Protein AF-A0A7J3MUR8-F1 (afdb_monomer)

Foldseek 3Di:
DPPVVLLVVLLVLLVVLLVLLLQLQQPPDPNRDDAVLLVCLVPPVCLLVLHQEPPRDDDPDDNVVSVLSSCLCVQQDNDSRSSSVSSSVVLSVVSNVVSVVQSVCCVPVVVPPPSSCVSNDVCSNNPVNHD

Sequence (131 aa):
MKRVHLHAFVYSVAVISWLLSAALHNPRMSGNIYSDIVYFWWRDVEIRLGLAPCFQFFFEYPPLSCGVTYLSRILGGPLLESYYSVFVYLSLPAYILLAWSMITIVEKSGAGRIGLLAIASPSLVVYGIYN

Radius of gyration: 16.63 Å; Cα contacts (8 Å, |Δi|>4): 152; chains: 1; bounding box: 36×33×49 Å

Structure (mmCIF, N/CA/C/O backbone):
data_AF-A0A7J3MUR8-F1
#
_entry.id   AF-A0A7J3MUR8-F1
#
loop_
_atom_site.group_PDB
_atom_site.id
_atom_site.type_symbol
_atom_site.label_atom_id
_atom_site.label_alt_id
_atom_site.label_comp_id
_atom_site.label_asym_id
_atom_site.label_entity_id
_atom_site.label_seq_id
_atom_site.pdbx_PDB_ins_code
_atom_site.Cartn_x
_atom_site.Cartn_y
_atom_site.Cartn_z
_atom_site.occupancy
_atom_site.B_iso_or_equiv
_atom_site.auth_seq_id
_atom_site.auth_comp_id
_atom_site.auth_asym_id
_atom_site.auth_atom_id
_atom_site.pdbx_PDB_model_num
ATOM 1 N N . MET A 1 1 ? -10.076 -5.059 28.620 1.00 61.72 1 MET A N 1
ATOM 2 C CA . MET A 1 1 ? -8.853 -4.481 28.016 1.00 61.72 1 MET A CA 1
ATOM 3 C C . MET A 1 1 ? -8.846 -2.969 28.230 1.00 61.72 1 MET A C 1
ATOM 5 O O . MET A 1 1 ? -9.874 -2.349 27.972 1.00 61.72 1 MET A O 1
ATOM 9 N N . LYS A 1 2 ? -7.752 -2.376 28.738 1.00 79.00 2 LYS A N 1
ATOM 10 C CA . LYS A 1 2 ? -7.624 -0.904 28.849 1.00 79.00 2 LYS A CA 1
ATOM 11 C C . LYS A 1 2 ? -7.606 -0.275 27.443 1.00 79.00 2 LYS A C 1
ATOM 13 O O . LYS A 1 2 ? -7.162 -0.933 26.505 1.00 79.00 2 LYS A O 1
ATOM 18 N N . ARG A 1 3 ? -8.054 0.981 27.297 1.00 81.31 3 ARG A N 1
ATOM 19 C CA . ARG A 1 3 ? -8.167 1.696 26.000 1.00 81.31 3 ARG A CA 1
ATOM 20 C C . ARG A 1 3 ? -6.877 1.645 25.170 1.00 81.31 3 ARG A C 1
ATOM 22 O O . ARG A 1 3 ? -6.930 1.321 23.992 1.00 81.31 3 ARG A O 1
ATOM 29 N N . VAL A 1 4 ? -5.727 1.837 25.817 1.00 84.19 4 VAL A N 1
ATOM 30 C CA . VAL A 1 4 ? -4.396 1.766 25.183 1.00 84.19 4 VAL A CA 1
ATOM 31 C C . VAL A 1 4 ? -4.127 0.400 24.543 1.00 84.19 4 VAL A C 1
ATOM 33 O O . VAL A 1 4 ? -3.692 0.328 23.400 1.00 84.19 4 VAL A O 1
ATOM 36 N N . HIS A 1 5 ? -4.445 -0.694 25.239 1.00 87.38 5 HIS A N 1
ATOM 37 C CA . HIS A 1 5 ? -4.259 -2.043 24.698 1.00 87.38 5 HIS A CA 1
ATOM 38 C C . HIS A 1 5 ? -5.193 -2.328 23.517 1.00 87.38 5 HIS A C 1
ATOM 40 O O . HIS A 1 5 ? -4.834 -3.090 22.628 1.00 87.38 5 HIS A O 1
ATOM 46 N N . LEU A 1 6 ? -6.380 -1.712 23.487 1.00 87.75 6 LEU A N 1
ATOM 47 C CA . LEU A 1 6 ? -7.311 -1.853 22.366 1.00 87.75 6 LEU A CA 1
ATOM 48 C C . LEU A 1 6 ? -6.807 -1.138 21.122 1.00 87.75 6 LEU A C 1
ATOM 50 O O . LEU A 1 6 ? -6.840 -1.718 20.044 1.00 87.75 6 LEU A O 1
ATOM 54 N N . HIS A 1 7 ? -6.305 0.086 21.272 1.00 91.06 7 HIS A N 1
ATOM 55 C CA . HIS A 1 7 ? -5.703 0.814 20.157 1.00 91.06 7 HIS A CA 1
ATOM 56 C C . HIS A 1 7 ? -4.493 0.056 19.615 1.00 91.06 7 HIS A C 1
ATOM 58 O O . HIS A 1 7 ? -4.432 -0.208 18.419 1.00 91.06 7 HIS A O 1
ATOM 64 N N . ALA A 1 8 ? -3.587 -0.381 20.496 1.00 92.56 8 ALA A N 1
ATOM 65 C CA . ALA A 1 8 ? -2.428 -1.183 20.108 1.00 92.56 8 ALA A CA 1
ATOM 66 C C . ALA A 1 8 ? -2.831 -2.466 19.363 1.00 92.56 8 ALA A C 1
ATOM 68 O O . ALA A 1 8 ? -2.230 -2.796 18.343 1.00 92.56 8 ALA A O 1
ATOM 69 N N . PHE A 1 9 ? -3.877 -3.157 19.827 1.00 91.44 9 PHE A N 1
ATOM 70 C CA . PHE A 1 9 ? -4.416 -4.333 19.149 1.00 91.44 9 PHE A CA 1
ATOM 71 C C . PHE A 1 9 ? -4.922 -4.003 17.738 1.00 91.44 9 PHE A C 1
ATOM 73 O O . PHE A 1 9 ? -4.538 -4.672 16.786 1.00 91.44 9 PHE A O 1
ATOM 80 N N . VAL A 1 10 ? -5.720 -2.944 17.580 1.00 93.25 10 VAL A N 1
ATOM 81 C CA . VAL A 1 10 ? -6.263 -2.525 16.275 1.00 93.25 10 VAL A CA 1
ATOM 82 C C . VAL A 1 10 ? -5.151 -2.150 15.293 1.00 93.25 10 VAL A C 1
ATOM 84 O O . VAL A 1 10 ? -5.168 -2.615 14.155 1.00 93.25 10 VAL A O 1
ATOM 87 N N . TYR A 1 11 ? -4.148 -1.383 15.732 1.00 95.44 11 TYR A N 1
ATOM 88 C CA . TYR A 1 11 ? -2.980 -1.085 14.898 1.00 95.44 11 TYR A CA 1
ATOM 89 C C . TYR A 1 11 ? -2.200 -2.348 14.531 1.00 95.44 11 TYR A C 1
ATOM 91 O O . TYR A 1 11 ? -1.788 -2.496 13.385 1.00 95.44 11 TYR A O 1
ATOM 99 N N . SER A 1 12 ? -2.038 -3.283 15.471 1.00 94.69 12 SER A N 1
ATOM 100 C CA . SER A 1 12 ? -1.353 -4.552 15.203 1.00 94.69 12 SER A CA 1
ATOM 101 C C . SER A 1 12 ? -2.089 -5.365 14.140 1.00 94.69 12 SER A C 1
ATOM 103 O O . SER A 1 12 ? -1.459 -5.868 13.217 1.00 94.69 12 SER A O 1
ATOM 105 N N . VAL A 1 13 ? -3.421 -5.448 14.216 1.00 94.31 13 VAL A N 1
ATOM 106 C CA . VAL A 1 13 ? -4.238 -6.139 13.206 1.00 94.31 13 VAL A CA 1
ATOM 107 C C . VAL A 1 13 ? -4.126 -5.461 11.840 1.00 94.31 13 VAL A C 1
ATOM 109 O O . VAL A 1 13 ? -3.993 -6.159 10.837 1.00 94.31 13 VAL A O 1
ATOM 112 N N . ALA A 1 14 ? -4.123 -4.127 11.782 1.00 94.81 14 ALA A N 1
ATOM 113 C CA . ALA A 1 14 ? -3.941 -3.396 10.528 1.00 94.81 14 ALA A CA 1
ATOM 114 C C . ALA A 1 14 ? -2.577 -3.693 9.884 1.00 94.81 14 ALA A C 1
ATOM 116 O O . ALA A 1 14 ? -2.514 -4.006 8.698 1.00 94.81 14 ALA A O 1
ATOM 117 N N . VAL A 1 15 ? -1.499 -3.662 10.676 1.00 96.12 15 VAL A N 1
ATOM 118 C CA . VAL A 1 15 ? -0.138 -3.972 10.207 1.00 96.12 15 VAL A CA 1
ATOM 119 C C . VAL A 1 15 ? -0.016 -5.433 9.779 1.00 96.12 15 VAL A C 1
ATOM 121 O O . VAL A 1 15 ? 0.570 -5.710 8.740 1.00 96.12 15 VAL A O 1
ATOM 124 N N . ILE A 1 16 ? -0.589 -6.374 10.533 1.00 96.00 16 ILE A N 1
ATOM 125 C CA . ILE A 1 16 ? -0.595 -7.793 10.152 1.00 96.00 16 ILE A CA 1
ATOM 126 C C . ILE A 1 16 ? -1.373 -7.991 8.848 1.00 96.00 16 ILE A C 1
ATOM 128 O O . ILE A 1 16 ? -0.903 -8.707 7.971 1.00 96.00 16 ILE A O 1
ATOM 132 N N . SER A 1 17 ? -2.522 -7.333 8.684 1.00 95.00 17 SER A N 1
ATOM 133 C CA . SER A 1 17 ? -3.315 -7.426 7.452 1.00 95.00 17 SER A CA 1
ATOM 134 C C . SER A 1 17 ? -2.557 -6.862 6.250 1.00 95.00 17 SER A C 1
ATOM 136 O O . SER A 1 17 ? -2.533 -7.491 5.196 1.00 95.00 17 SER A O 1
ATOM 138 N N . TRP A 1 18 ? -1.870 -5.731 6.431 1.00 95.94 18 TRP A N 1
ATOM 139 C CA . TRP A 1 18 ? -0.959 -5.153 5.441 1.00 95.94 18 TRP A CA 1
ATOM 140 C C . TRP A 1 18 ? 0.194 -6.105 5.086 1.00 95.94 18 TRP A C 1
ATOM 142 O O . TRP A 1 18 ? 0.429 -6.348 3.907 1.00 95.94 18 TRP A O 1
ATOM 152 N N . LEU A 1 19 ? 0.867 -6.705 6.078 1.00 96.44 19 LEU A N 1
ATOM 153 C CA . LEU A 1 19 ? 1.951 -7.674 5.858 1.00 96.44 19 LEU A CA 1
ATOM 154 C C . LEU A 1 19 ? 1.470 -8.914 5.101 1.00 96.44 19 LEU A C 1
ATOM 156 O O . LEU A 1 19 ? 2.139 -9.368 4.175 1.00 96.44 19 LEU A O 1
ATOM 160 N N . LEU A 1 20 ? 0.321 -9.467 5.494 1.00 95.50 20 LEU A N 1
ATOM 161 C CA . LEU A 1 20 ? -0.261 -10.632 4.834 1.00 95.50 20 LEU A CA 1
ATOM 162 C C . LEU A 1 20 ? -0.649 -10.302 3.394 1.00 95.50 20 LEU A C 1
ATOM 164 O O . LEU A 1 20 ? -0.317 -11.068 2.496 1.00 95.50 20 LEU A O 1
ATOM 168 N N . SER A 1 21 ? -1.274 -9.148 3.160 1.00 95.19 21 SER A N 1
ATOM 169 C CA . SER A 1 21 ? -1.608 -8.700 1.808 1.00 95.19 21 SER A CA 1
ATOM 170 C C . SER A 1 21 ? -0.352 -8.497 0.956 1.00 95.19 21 SER A C 1
ATOM 172 O O . SER A 1 21 ? -0.247 -9.034 -0.145 1.00 95.19 21 SER A O 1
ATOM 174 N N . ALA A 1 22 ? 0.673 -7.840 1.504 1.00 95.75 22 ALA A N 1
ATOM 175 C CA . ALA A 1 22 ? 1.960 -7.668 0.839 1.00 95.75 22 ALA A CA 1
ATOM 176 C C . ALA A 1 22 ? 2.651 -9.002 0.507 1.00 95.75 22 ALA A C 1
ATOM 178 O O . ALA A 1 22 ? 3.324 -9.106 -0.520 1.00 95.75 22 ALA A O 1
ATOM 179 N N . ALA A 1 23 ? 2.510 -10.018 1.359 1.00 95.12 23 ALA A N 1
ATOM 180 C CA . ALA A 1 23 ? 3.046 -11.351 1.107 1.00 95.12 23 ALA A CA 1
ATOM 181 C C . ALA A 1 23 ? 2.264 -12.074 0.000 1.00 95.12 23 ALA A C 1
ATOM 183 O O . ALA A 1 23 ? 2.878 -12.588 -0.934 1.00 95.12 23 ALA A O 1
ATOM 184 N N . LEU A 1 24 ? 0.929 -12.054 0.072 1.00 95.31 24 LEU A N 1
ATOM 185 C CA . LEU A 1 24 ? 0.031 -12.705 -0.888 1.00 95.31 24 LEU A CA 1
ATOM 186 C C . LEU A 1 24 ? 0.226 -12.208 -2.326 1.00 95.31 24 LEU A C 1
ATOM 188 O O . LEU A 1 24 ? 0.117 -12.994 -3.265 1.00 95.31 24 LEU A O 1
ATOM 192 N N . HIS A 1 25 ? 0.545 -10.926 -2.493 1.00 95.56 25 HIS A N 1
ATOM 193 C CA . HIS A 1 25 ? 0.755 -10.291 -3.796 1.00 95.56 25 HIS A CA 1
ATOM 194 C C . HIS A 1 25 ? 2.229 -10.207 -4.222 1.00 95.56 25 HIS A C 1
ATOM 196 O O . HIS A 1 25 ? 2.541 -9.653 -5.278 1.00 95.56 25 HIS A O 1
ATOM 202 N N . ASN A 1 26 ? 3.161 -10.742 -3.427 1.00 95.12 26 ASN A N 1
ATOM 203 C CA . ASN A 1 26 ? 4.584 -10.610 -3.715 1.00 95.12 26 ASN A CA 1
ATOM 204 C C . ASN A 1 26 ? 4.953 -11.344 -5.023 1.00 95.12 26 ASN A C 1
ATOM 206 O O . ASN A 1 26 ? 4.680 -12.541 -5.145 1.00 95.12 26 ASN A O 1
ATOM 210 N N . PRO A 1 27 ? 5.630 -10.691 -5.989 1.00 93.94 27 PRO A N 1
ATOM 211 C CA . PRO A 1 27 ? 5.959 -11.298 -7.281 1.00 93.94 27 PRO A CA 1
ATOM 212 C C . PRO A 1 27 ? 6.936 -12.484 -7.197 1.00 93.94 27 PRO A C 1
ATOM 214 O O . PRO A 1 27 ? 7.040 -13.245 -8.154 1.00 93.94 27 PRO A O 1
ATOM 217 N N . ARG A 1 28 ? 7.652 -12.664 -6.077 1.00 93.31 28 ARG A N 1
ATOM 218 C CA . ARG A 1 28 ? 8.570 -13.799 -5.861 1.00 93.31 28 ARG A CA 1
ATOM 219 C C . ARG A 1 28 ? 7.936 -14.987 -5.149 1.00 93.31 28 ARG A C 1
ATOM 221 O O . ARG A 1 28 ? 8.576 -16.030 -5.041 1.00 93.31 28 ARG A O 1
ATOM 228 N N . MET A 1 29 ? 6.730 -14.837 -4.608 1.00 92.44 29 MET A N 1
ATOM 229 C CA . MET A 1 29 ? 6.094 -15.905 -3.847 1.00 92.44 29 MET A CA 1
ATOM 230 C C . MET A 1 29 ? 5.374 -16.871 -4.793 1.00 92.44 29 MET A C 1
ATOM 232 O O . MET A 1 29 ? 4.577 -16.458 -5.632 1.00 92.44 29 MET A O 1
ATOM 236 N N . SER A 1 30 ? 5.651 -18.171 -4.668 1.00 89.44 30 SER A N 1
ATOM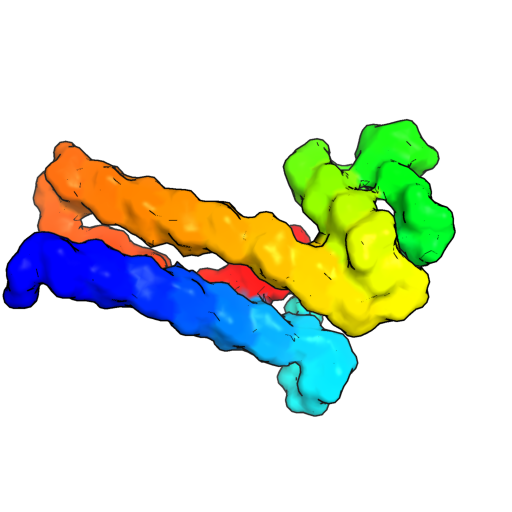 237 C CA . SER A 1 30 ? 4.942 -19.197 -5.436 1.00 89.44 30 SER A CA 1
ATOM 238 C C . SER A 1 30 ? 3.475 -19.259 -5.013 1.00 89.44 30 SER A C 1
ATOM 240 O O . SER A 1 30 ? 3.197 -19.379 -3.820 1.00 89.44 30 SER A O 1
ATOM 242 N N . GLY A 1 31 ? 2.551 -19.225 -5.975 1.00 86.44 31 GLY A N 1
ATOM 243 C CA . GLY A 1 31 ? 1.115 -19.195 -5.681 1.00 86.44 31 GLY A CA 1
ATOM 244 C C . GLY A 1 31 ? 0.624 -17.826 -5.211 1.00 86.44 31 GLY A C 1
ATOM 245 O O . GLY A 1 31 ? -0.397 -17.754 -4.528 1.00 86.44 31 GLY A O 1
ATOM 246 N N . ASN A 1 32 ? 1.351 -16.756 -5.549 1.00 90.25 32 ASN A N 1
ATOM 247 C CA . ASN A 1 32 ? 0.857 -15.403 -5.356 1.00 90.25 32 ASN A CA 1
ATOM 248 C C . ASN A 1 32 ? -0.483 -15.195 -6.077 1.00 90.25 32 ASN A C 1
ATOM 250 O O . ASN A 1 32 ? -0.783 -15.807 -7.104 1.00 90.25 32 ASN A O 1
ATOM 254 N N . ILE A 1 33 ? -1.302 -14.320 -5.509 1.00 90.81 33 ILE A N 1
ATOM 255 C CA . ILE A 1 33 ? -2.558 -13.900 -6.124 1.00 90.81 33 ILE A CA 1
ATOM 256 C C . ILE A 1 33 ? -2.334 -12.638 -6.954 1.00 90.81 33 ILE A C 1
ATOM 258 O O . ILE A 1 33 ? -1.416 -11.853 -6.701 1.00 90.81 33 ILE A O 1
ATOM 262 N N . TYR A 1 34 ? -3.193 -12.450 -7.957 1.00 86.88 34 TYR A N 1
ATOM 263 C CA . TYR A 1 34 ? -3.143 -11.309 -8.867 1.00 86.88 34 TYR A CA 1
ATOM 264 C C . TYR A 1 34 ? -3.027 -9.975 -8.112 1.00 86.88 34 TYR A C 1
ATOM 266 O O . TYR A 1 34 ? -3.709 -9.765 -7.112 1.00 86.88 34 TYR A O 1
ATOM 274 N N . SER A 1 35 ? -2.163 -9.084 -8.601 1.00 88.50 35 SER A N 1
ATOM 275 C CA . SER A 1 35 ? -1.939 -7.748 -8.050 1.00 88.50 35 SER A CA 1
ATOM 276 C C . SER A 1 35 ? -1.876 -6.744 -9.186 1.00 88.50 35 SER A C 1
ATOM 278 O O . SER A 1 35 ? -0.992 -6.842 -10.042 1.00 88.50 35 SER A O 1
ATOM 280 N N . ASP A 1 36 ? -2.762 -5.751 -9.154 1.00 90.56 36 ASP A N 1
ATOM 281 C CA . ASP A 1 36 ? -2.758 -4.655 -10.120 1.00 90.56 36 ASP A CA 1
ATOM 282 C C . ASP A 1 36 ? -1.409 -3.916 -10.131 1.00 90.56 36 ASP A C 1
ATOM 284 O O . ASP A 1 36 ? -0.875 -3.606 -11.189 1.00 90.56 36 ASP A O 1
ATOM 288 N N . ILE A 1 37 ? -0.743 -3.792 -8.978 1.00 93.88 37 ILE A N 1
ATOM 289 C CA . ILE A 1 37 ? 0.590 -3.177 -8.857 1.00 93.88 37 ILE A CA 1
ATOM 290 C C . ILE A 1 37 ? 1.625 -3.900 -9.730 1.00 93.88 37 ILE A C 1
ATOM 292 O O . ILE A 1 37 ? 2.387 -3.256 -10.456 1.00 93.88 37 ILE A O 1
ATOM 296 N N . VAL A 1 38 ? 1.658 -5.235 -9.662 1.00 94.81 38 VAL A N 1
ATOM 297 C CA . VAL A 1 38 ? 2.555 -6.069 -10.480 1.00 94.81 38 VAL A CA 1
ATOM 298 C C . VAL A 1 38 ? 2.115 -6.041 -11.939 1.00 94.81 38 VAL A C 1
ATOM 300 O O . VAL A 1 38 ? 2.955 -5.994 -12.834 1.00 94.81 38 VAL A O 1
ATOM 303 N N . TYR A 1 39 ? 0.810 -6.044 -12.196 1.00 94.00 39 TYR A N 1
ATOM 304 C CA . TYR A 1 39 ? 0.273 -5.979 -13.546 1.00 94.00 39 TYR A CA 1
ATOM 305 C C . TYR A 1 39 ? 0.644 -4.672 -14.261 1.00 94.00 39 TYR A C 1
ATOM 307 O O . TYR A 1 39 ? 1.105 -4.734 -15.401 1.00 94.00 39 TYR A O 1
ATOM 315 N N . PHE A 1 40 ? 0.568 -3.515 -13.592 1.00 94.50 40 PHE A N 1
ATOM 316 C CA . PHE A 1 40 ? 0.981 -2.217 -14.147 1.00 94.50 40 PHE A CA 1
ATOM 317 C C . PHE A 1 40 ? 2.417 -2.249 -14.647 1.00 94.50 40 PHE A C 1
ATOM 319 O O . PHE A 1 40 ? 2.713 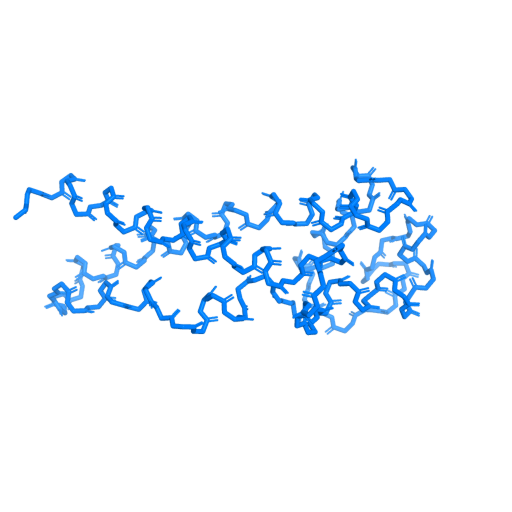-1.759 -15.734 1.00 94.50 40 PHE A O 1
ATOM 326 N N . TRP A 1 41 ? 3.304 -2.887 -13.879 1.00 95.19 41 TRP A N 1
ATOM 327 C CA . TRP A 1 41 ? 4.702 -3.034 -14.261 1.00 95.19 41 TRP A CA 1
ATOM 328 C C . TRP A 1 41 ? 4.872 -3.738 -15.605 1.00 95.19 41 TRP A C 1
ATOM 330 O O . TRP A 1 41 ? 5.789 -3.407 -16.355 1.00 95.19 41 TRP A O 1
ATOM 340 N N . TRP A 1 42 ? 4.025 -4.724 -15.908 1.00 94.19 42 TRP A N 1
ATOM 341 C CA . TRP A 1 42 ? 4.093 -5.502 -17.143 1.00 94.19 42 TRP A CA 1
ATOM 342 C C . TRP A 1 42 ? 3.336 -4.848 -18.296 1.00 94.19 42 TRP A C 1
ATOM 344 O O . TRP A 1 42 ? 3.876 -4.813 -19.406 1.00 94.19 42 TRP A O 1
ATOM 354 N N . ARG A 1 43 ? 2.146 -4.305 -18.022 1.00 93.50 43 ARG A N 1
ATOM 355 C CA . ARG A 1 43 ? 1.269 -3.660 -19.004 1.00 93.50 43 ARG A CA 1
ATOM 356 C C . ARG A 1 43 ? 1.866 -2.366 -19.553 1.00 93.50 43 ARG A C 1
ATOM 358 O O . ARG A 1 43 ? 1.936 -2.208 -20.767 1.00 93.50 43 ARG A O 1
ATOM 365 N N . ASP A 1 44 ? 2.318 -1.476 -18.673 1.00 92.31 44 ASP A N 1
ATOM 366 C CA . ASP A 1 44 ? 2.644 -0.094 -19.028 1.00 92.31 44 ASP A CA 1
ATOM 367 C C . ASP A 1 44 ? 4.169 0.083 -19.116 1.00 92.31 44 ASP A C 1
ATOM 369 O O . ASP A 1 44 ? 4.890 0.148 -18.113 1.00 92.31 44 ASP A O 1
ATOM 373 N N . VAL A 1 45 ? 4.700 0.140 -20.342 1.00 94.56 45 VAL A N 1
ATOM 374 C CA . VAL A 1 45 ? 6.149 0.290 -20.575 1.00 94.56 45 VAL A CA 1
ATOM 375 C C . VAL A 1 45 ? 6.674 1.620 -20.032 1.00 94.56 45 VAL A C 1
ATOM 377 O O . VAL A 1 45 ? 7.808 1.700 -19.562 1.00 94.56 45 VAL A O 1
ATOM 380 N N . GLU A 1 46 ? 5.826 2.640 -20.026 1.00 96.56 46 GLU A N 1
ATOM 381 C CA . GLU A 1 46 ? 6.057 3.981 -19.513 1.00 96.56 46 GLU A CA 1
ATOM 382 C C . GLU A 1 46 ? 6.431 3.963 -18.027 1.00 96.56 46 GLU A C 1
ATOM 384 O O . GLU A 1 46 ? 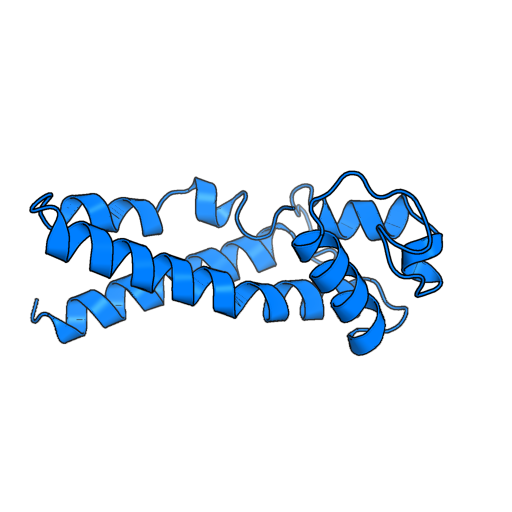7.350 4.677 -17.616 1.00 96.56 46 GLU A O 1
ATOM 389 N N . ILE A 1 47 ? 5.808 3.080 -17.233 1.00 96.06 47 ILE A N 1
ATOM 390 C CA . ILE A 1 47 ? 6.174 2.874 -15.825 1.00 96.06 47 ILE A CA 1
ATOM 391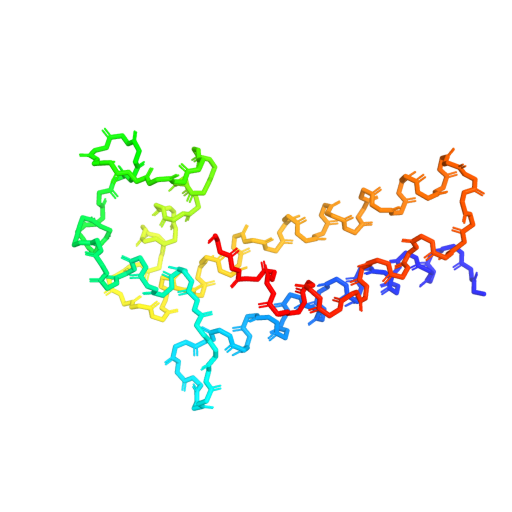 C C . ILE A 1 47 ? 7.602 2.347 -15.742 1.00 96.06 47 ILE A C 1
ATOM 393 O O . ILE A 1 47 ? 8.415 2.875 -14.989 1.00 96.06 47 ILE A O 1
ATOM 397 N N . ARG A 1 48 ? 7.977 1.352 -16.551 1.00 95.75 48 ARG A N 1
ATOM 398 C CA . ARG A 1 48 ? 9.355 0.827 -16.543 1.00 95.75 48 ARG A CA 1
ATOM 399 C C . ARG A 1 48 ? 10.374 1.875 -16.990 1.00 95.75 48 ARG A C 1
ATOM 401 O O . ARG A 1 48 ? 11.484 1.889 -16.455 1.00 95.75 48 ARG A O 1
ATOM 408 N N . LEU A 1 49 ? 9.992 2.790 -17.878 1.00 96.12 49 LEU A N 1
ATOM 409 C CA . LEU A 1 49 ? 10.809 3.934 -18.295 1.00 96.12 49 LEU A CA 1
ATOM 410 C C . LEU A 1 49 ? 10.892 5.052 -17.242 1.00 96.12 49 LEU A C 1
ATOM 412 O O . LEU A 1 49 ? 11.719 5.948 -17.383 1.00 96.12 49 LEU A O 1
ATOM 416 N N . GLY A 1 50 ? 10.099 4.989 -16.169 1.00 95.69 50 GLY A N 1
ATOM 417 C CA . GLY A 1 50 ? 10.098 6.011 -15.124 1.00 95.69 50 GLY A CA 1
ATOM 418 C C . GLY A 1 50 ? 9.309 7.262 -15.492 1.00 95.69 50 GLY A C 1
ATOM 419 O O . GLY A 1 50 ? 9.591 8.323 -14.948 1.00 95.69 50 GLY A O 1
ATOM 420 N N . LEU A 1 51 ? 8.344 7.157 -16.406 1.00 97.06 51 LEU A N 1
ATOM 421 C CA . LEU A 1 51 ? 7.425 8.248 -16.713 1.00 97.06 51 LEU A CA 1
ATOM 422 C C . LEU A 1 51 ? 6.343 8.352 -15.631 1.00 97.06 51 LEU A C 1
ATO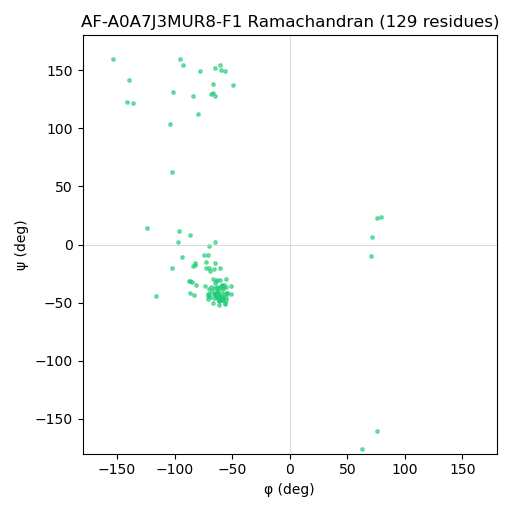M 424 O O . LEU A 1 51 ? 5.944 7.357 -15.025 1.00 97.06 51 LEU A O 1
ATOM 428 N N . ALA A 1 52 ? 5.856 9.566 -15.393 1.00 96.25 52 ALA A N 1
ATOM 429 C CA . ALA A 1 52 ? 4.819 9.854 -14.416 1.00 96.25 52 ALA A CA 1
ATOM 430 C C . ALA A 1 52 ? 3.419 9.514 -14.980 1.00 96.25 52 ALA A C 1
ATOM 432 O O . ALA A 1 52 ? 2.952 10.202 -15.899 1.00 96.25 52 ALA A O 1
ATOM 433 N N . PRO A 1 53 ? 2.721 8.493 -14.441 1.00 95.75 53 PRO A N 1
ATOM 434 C CA . PRO A 1 53 ? 1.349 8.176 -14.825 1.00 95.75 53 PRO A CA 1
ATOM 435 C C . PRO A 1 53 ? 0.424 9.359 -14.541 1.00 95.75 53 PRO A C 1
ATOM 437 O O . PRO A 1 53 ? 0.668 10.136 -13.616 1.00 95.75 53 PRO A O 1
ATOM 440 N N . CYS A 1 54 ? -0.637 9.498 -15.337 1.00 95.06 54 CYS A N 1
ATOM 441 C CA . CYS A 1 54 ? -1.638 10.573 -15.253 1.00 95.06 54 CYS A CA 1
ATOM 442 C C . CYS A 1 54 ? -1.139 11.964 -15.688 1.00 95.06 54 CYS A C 1
ATOM 444 O O . CYS A 1 54 ? -1.954 12.863 -15.881 1.00 95.06 54 CYS A O 1
ATOM 446 N N . PHE A 1 55 ? 0.170 12.138 -15.902 1.00 93.62 55 PHE A N 1
ATOM 447 C CA . PHE A 1 55 ? 0.765 13.377 -16.417 1.00 93.62 55 PHE A CA 1
ATOM 448 C C . PHE A 1 55 ? 1.439 13.181 -17.774 1.00 93.62 55 PHE A C 1
ATOM 450 O O . PHE A 1 55 ? 1.272 14.004 -18.669 1.00 93.62 55 PHE A O 1
ATOM 457 N N . GLN A 1 56 ? 2.211 12.102 -17.927 1.00 96.44 56 GLN A N 1
ATOM 458 C CA . GLN A 1 56 ? 2.980 11.821 -19.144 1.00 96.44 56 GLN A CA 1
ATOM 459 C C . GLN A 1 56 ? 2.328 10.755 -20.029 1.00 96.44 56 GLN A C 1
ATOM 461 O O . GLN A 1 56 ? 2.629 10.689 -21.216 1.00 96.44 56 GLN A O 1
ATOM 466 N N . PHE A 1 57 ? 1.436 9.938 -19.470 1.00 96.12 57 PHE A N 1
ATOM 467 C CA . PHE A 1 57 ? 0.642 8.956 -20.201 1.00 96.12 57 PHE A CA 1
ATOM 468 C C . PHE A 1 57 ? -0.664 8.667 -19.454 1.00 96.12 57 PHE A C 1
ATOM 470 O O . PHE A 1 57 ? -0.788 8.952 -18.255 1.00 96.12 57 PHE A O 1
ATOM 477 N N . PHE A 1 58 ? -1.650 8.130 -20.174 1.00 94.94 58 PHE A N 1
ATOM 478 C CA . PHE A 1 58 ? -2.936 7.772 -19.588 1.00 94.94 58 PHE A CA 1
ATOM 479 C C . PHE A 1 58 ? -2.778 6.590 -18.633 1.00 94.94 58 PHE A C 1
ATOM 481 O O . PHE A 1 58 ? -2.216 5.559 -18.990 1.00 94.94 58 PHE A O 1
ATOM 488 N N . PHE A 1 59 ? -3.309 6.746 -17.428 1.00 94.31 59 PHE A N 1
ATOM 489 C CA . PHE A 1 59 ? -3.352 5.708 -16.415 1.00 94.31 59 PHE A CA 1
ATOM 490 C C . PHE A 1 59 ? -4.710 5.824 -15.719 1.00 94.31 59 PHE A C 1
ATOM 492 O O . PHE A 1 59 ? -5.070 6.898 -15.248 1.00 94.31 59 PHE A O 1
ATOM 499 N N . GLU A 1 60 ? -5.491 4.745 -15.723 1.00 90.81 60 GLU A N 1
ATOM 500 C CA . GLU A 1 60 ? -6.927 4.744 -15.379 1.00 90.81 60 GLU A CA 1
ATOM 501 C C . GLU A 1 60 ? -7.244 4.990 -13.890 1.00 90.81 60 GLU A C 1
ATOM 503 O O . GLU A 1 60 ? -8.409 5.057 -13.501 1.00 90.81 60 GLU A O 1
ATOM 508 N N . TYR A 1 61 ? -6.215 5.149 -13.057 1.00 91.19 61 TYR A N 1
ATOM 509 C CA . TYR A 1 61 ? -6.330 5.250 -11.605 1.00 91.19 61 TYR A CA 1
ATOM 510 C C . TYR A 1 61 ? -6.369 6.703 -11.107 1.00 91.19 61 TYR A C 1
ATOM 512 O O . TYR A 1 61 ? -5.899 7.619 -11.787 1.00 91.19 61 TYR A O 1
ATOM 520 N N . PRO A 1 62 ? -6.882 6.946 -9.884 1.00 91.38 62 PRO A N 1
ATOM 521 C CA . PRO A 1 62 ? -6.899 8.280 -9.291 1.00 91.38 62 PRO A CA 1
ATOM 522 C C . PRO A 1 62 ? -5.492 8.884 -9.112 1.00 91.38 62 PRO A C 1
ATOM 524 O O . PRO A 1 62 ? -4.534 8.144 -8.872 1.00 91.38 62 PRO A O 1
ATOM 527 N N . PRO A 1 63 ? -5.352 10.228 -9.090 1.00 91.75 63 PRO A N 1
ATOM 528 C CA . PRO A 1 63 ? -4.057 10.917 -9.006 1.00 91.75 63 PRO A CA 1
ATOM 529 C C . PRO A 1 63 ? -3.123 10.450 -7.879 1.00 91.75 63 PRO A C 1
ATOM 531 O O . PRO A 1 63 ? -1.908 10.392 -8.068 1.00 91.75 63 PRO A O 1
ATOM 534 N N . LEU A 1 64 ? -3.670 10.087 -6.712 1.00 92.12 64 LEU A N 1
ATOM 535 C CA . LEU A 1 64 ? -2.873 9.564 -5.597 1.00 92.12 64 LEU A CA 1
ATOM 536 C C . LEU A 1 64 ? -2.236 8.209 -5.933 1.00 92.12 64 LEU A C 1
ATOM 538 O O . LEU A 1 64 ? -1.052 8.018 -5.663 1.00 92.12 64 LEU A O 1
ATOM 542 N N . SER A 1 65 ? -2.976 7.306 -6.579 1.00 92.62 65 SER A N 1
ATOM 543 C CA . SER A 1 65 ? -2.445 6.029 -7.065 1.00 92.62 65 SER A CA 1
ATOM 544 C C . SER A 1 65 ? -1.363 6.244 -8.121 1.00 92.62 65 SER A C 1
ATOM 546 O O . SER A 1 65 ? -0.347 5.547 -8.097 1.00 92.62 65 SER A O 1
ATOM 548 N N . CYS A 1 66 ? -1.518 7.246 -8.996 1.00 94.94 66 CYS A N 1
ATOM 549 C CA . CYS A 1 66 ? -0.478 7.626 -9.955 1.00 94.94 66 CYS A CA 1
ATOM 550 C C . CYS A 1 66 ? 0.796 8.083 -9.225 1.00 94.94 66 CYS A C 1
ATOM 552 O O . CYS A 1 66 ? 1.895 7.626 -9.535 1.00 94.94 66 CYS A O 1
ATOM 554 N N . GLY A 1 67 ? 0.651 8.932 -8.202 1.00 95.75 67 GLY A N 1
ATOM 555 C CA . GLY A 1 67 ? 1.763 9.414 -7.384 1.00 95.75 67 GLY A CA 1
ATOM 556 C C . GLY A 1 67 ? 2.506 8.288 -6.662 1.00 95.75 67 GLY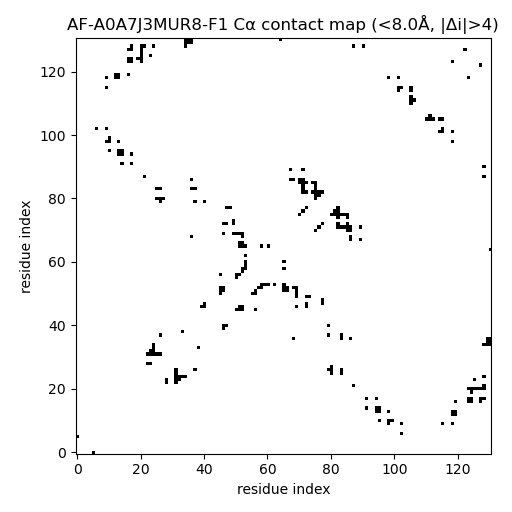 A C 1
ATOM 557 O O . GLY A 1 67 ? 3.731 8.216 -6.742 1.00 95.75 67 GLY A O 1
ATOM 558 N N . VAL A 1 68 ? 1.785 7.370 -6.011 1.00 96.56 68 VAL A N 1
ATOM 559 C CA . VAL A 1 68 ? 2.399 6.213 -5.335 1.00 96.56 68 VAL A CA 1
ATOM 560 C C . VAL A 1 68 ? 3.107 5.311 -6.344 1.00 96.56 68 VAL A C 1
ATOM 562 O O . VAL A 1 68 ? 4.251 4.929 -6.113 1.00 96.56 68 VAL A O 1
ATOM 565 N N . THR A 1 69 ? 2.479 5.021 -7.484 1.00 96.38 69 THR A N 1
ATOM 566 C CA . THR A 1 69 ? 3.071 4.213 -8.565 1.00 96.38 69 THR A CA 1
ATOM 567 C C . THR A 1 69 ? 4.361 4.846 -9.091 1.00 96.38 69 THR A C 1
ATOM 569 O O . THR A 1 69 ? 5.391 4.179 -9.199 1.00 96.38 69 THR A O 1
ATOM 572 N N . TYR A 1 70 ? 4.340 6.158 -9.336 1.00 97.31 70 TYR A N 1
ATOM 573 C CA . TYR A 1 70 ? 5.510 6.912 -9.774 1.00 97.31 70 TYR A CA 1
ATOM 574 C C . TYR A 1 70 ? 6.643 6.866 -8.747 1.00 97.31 70 TYR A C 1
ATOM 576 O O . TYR A 1 70 ? 7.762 6.475 -9.073 1.00 97.31 70 TYR A O 1
ATOM 584 N N . LEU A 1 71 ? 6.356 7.205 -7.487 1.00 98.06 71 LEU A N 1
ATOM 585 C CA . LEU A 1 71 ? 7.350 7.185 -6.412 1.00 98.06 71 LEU A CA 1
ATOM 586 C C . LEU A 1 71 ? 7.926 5.783 -6.205 1.00 98.06 71 LEU A C 1
ATOM 588 O O . LEU A 1 71 ? 9.131 5.640 -6.010 1.00 98.06 71 LEU A O 1
ATOM 592 N N . SER A 1 72 ? 7.094 4.752 -6.329 1.00 97.88 72 SER A N 1
ATOM 593 C CA . SER A 1 72 ? 7.523 3.354 -6.266 1.00 97.88 72 SER A CA 1
ATOM 594 C C . SER A 1 72 ? 8.551 3.032 -7.340 1.00 97.88 72 SER A C 1
ATOM 596 O O . SER A 1 72 ? 9.565 2.396 -7.060 1.00 97.88 72 SER A O 1
ATOM 598 N N . ARG A 1 73 ? 8.343 3.530 -8.562 1.00 97.38 73 ARG A N 1
ATOM 599 C CA . ARG A 1 73 ? 9.291 3.345 -9.662 1.00 97.38 73 ARG A CA 1
ATOM 600 C C . ARG A 1 73 ? 10.574 4.144 -9.470 1.00 97.38 73 ARG A C 1
ATOM 602 O O . ARG A 1 73 ? 11.650 3.621 -9.760 1.00 97.38 73 ARG A O 1
ATOM 609 N N . ILE A 1 74 ? 10.485 5.395 -9.028 1.00 98.19 74 ILE A N 1
ATOM 610 C CA . ILE A 1 74 ? 11.661 6.260 -8.865 1.00 98.19 74 ILE A CA 1
ATOM 611 C C . ILE A 1 74 ? 12.548 5.773 -7.716 1.00 98.19 74 ILE A C 1
ATOM 613 O O . ILE A 1 74 ? 13.758 5.662 -7.888 1.00 98.19 74 ILE A O 1
ATOM 617 N N . LEU A 1 75 ? 11.954 5.432 -6.572 1.00 98.38 75 LEU A N 1
ATOM 618 C CA . LEU A 1 75 ? 12.691 4.989 -5.386 1.00 98.38 75 LEU A CA 1
ATOM 619 C C . LEU A 1 75 ? 13.083 3.505 -5.460 1.00 98.38 75 LEU A C 1
ATOM 621 O O . LEU A 1 75 ? 14.144 3.129 -4.971 1.00 98.38 75 LEU A O 1
ATOM 625 N N . GLY A 1 76 ? 12.242 2.658 -6.063 1.00 97.38 76 GLY A N 1
ATOM 626 C CA . GLY A 1 76 ? 12.498 1.222 -6.222 1.00 97.38 76 GLY A CA 1
ATOM 627 C C . GLY A 1 76 ? 13.397 0.888 -7.415 1.00 97.38 76 GLY A C 1
ATOM 628 O O . GLY A 1 76 ? 13.989 -0.187 -7.468 1.00 97.38 76 GLY A O 1
ATOM 629 N N . GLY A 1 77 ? 13.551 1.805 -8.370 1.00 95.88 77 GLY A N 1
ATOM 630 C CA . GLY A 1 77 ? 14.387 1.593 -9.546 1.00 95.88 77 GLY A CA 1
ATOM 631 C C . GLY A 1 77 ? 13.748 0.666 -10.595 1.00 95.88 77 GLY A C 1
ATOM 632 O O . GLY A 1 77 ? 12.526 0.521 -10.6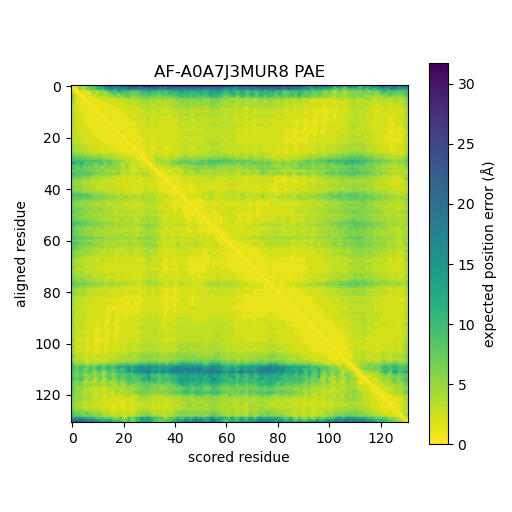44 1.00 95.88 77 GLY A O 1
ATOM 633 N N . PRO A 1 78 ? 14.557 0.080 -11.498 1.00 94.25 78 PRO A N 1
ATOM 634 C CA . PRO A 1 78 ? 14.073 -0.643 -12.675 1.00 94.25 78 PRO A CA 1
ATOM 635 C C . PRO A 1 78 ? 13.761 -2.126 -12.411 1.00 94.25 78 PRO A C 1
ATOM 637 O O . PRO A 1 78 ? 13.539 -2.870 -13.361 1.00 94.25 78 PRO A O 1
ATOM 640 N N . LEU A 1 79 ? 13.790 -2.583 -11.157 1.00 96.25 79 LEU A N 1
ATOM 641 C CA . LEU A 1 79 ? 13.492 -3.969 -10.793 1.00 96.25 79 LEU A CA 1
ATOM 642 C C . LEU A 1 79 ? 12.073 -4.060 -10.237 1.00 96.25 79 LEU A C 1
ATOM 644 O O . LEU A 1 79 ? 11.718 -3.297 -9.336 1.00 96.25 79 LEU A O 1
ATOM 648 N N . LEU A 1 80 ? 11.291 -5.022 -10.736 1.00 96.19 80 LEU A N 1
ATOM 649 C CA . LEU A 1 80 ? 9.895 -5.226 -10.341 1.00 96.19 80 LEU A CA 1
ATOM 650 C C . LEU A 1 80 ? 9.749 -5.392 -8.827 1.00 96.19 80 LEU A C 1
ATOM 652 O O . LEU A 1 80 ? 8.838 -4.838 -8.222 1.00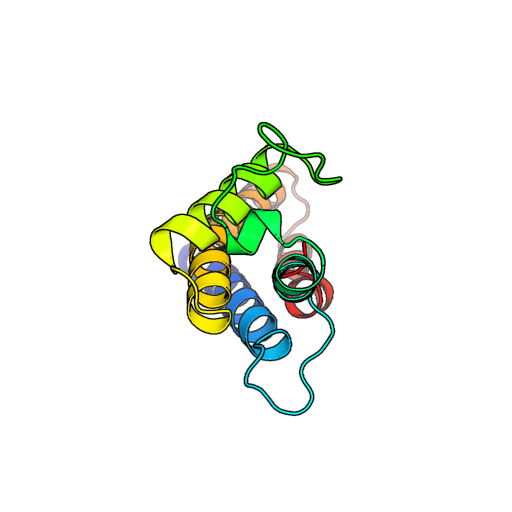 96.19 80 LEU A O 1
ATOM 656 N N . GLU A 1 81 ? 10.646 -6.142 -8.199 1.00 95.94 81 GLU A N 1
ATOM 657 C CA . GLU A 1 81 ? 10.524 -6.484 -6.784 1.00 95.94 81 GLU A CA 1
ATOM 658 C C . GLU A 1 81 ? 10.839 -5.299 -5.883 1.00 95.94 81 GLU A C 1
ATOM 660 O O . GLU A 1 81 ? 10.185 -5.108 -4.857 1.00 95.94 81 GLU A O 1
ATOM 665 N N . SER A 1 82 ? 11.802 -4.474 -6.287 1.00 97.50 82 SER A N 1
ATOM 666 C CA . SER A 1 82 ? 12.124 -3.235 -5.590 1.00 97.50 82 SER A CA 1
ATOM 667 C C . SER A 1 82 ? 11.010 -2.202 -5.771 1.00 97.50 82 SER A C 1
ATOM 669 O O . SER A 1 82 ? 10.595 -1.590 -4.791 1.00 97.50 82 SER A O 1
ATOM 671 N N . TYR A 1 83 ? 10.462 -2.067 -6.985 1.00 97.69 83 TYR A N 1
ATOM 672 C CA . TYR A 1 83 ? 9.272 -1.253 -7.266 1.00 97.69 83 TYR A CA 1
ATOM 673 C C . TYR A 1 83 ? 8.081 -1.674 -6.392 1.00 97.69 83 TYR A C 1
ATOM 675 O O . TYR A 1 83 ? 7.509 -0.850 -5.680 1.00 97.69 83 TYR A O 1
ATOM 683 N N . TYR A 1 84 ? 7.761 -2.969 -6.378 1.00 97.19 84 TYR A N 1
ATOM 684 C CA . TYR A 1 84 ? 6.679 -3.529 -5.572 1.00 97.19 84 TYR A CA 1
ATOM 685 C C . TYR A 1 84 ? 6.899 -3.286 -4.073 1.00 97.19 84 TYR A C 1
ATOM 687 O O . TYR A 1 84 ? 5.989 -2.852 -3.370 1.00 97.19 84 TYR A O 1
ATOM 695 N N . SER A 1 85 ? 8.120 -3.513 -3.580 1.00 97.19 85 SER A N 1
ATOM 696 C CA . SER A 1 85 ? 8.451 -3.313 -2.165 1.00 97.19 85 SER A CA 1
ATOM 697 C C . SER A 1 85 ? 8.271 -1.857 -1.744 1.00 97.19 85 SER A C 1
ATOM 699 O O . SER A 1 85 ? 7.703 -1.594 -0.687 1.00 97.19 85 SER A O 1
ATOM 701 N N . VAL A 1 86 ? 8.702 -0.899 -2.571 1.00 98.06 86 VAL A N 1
ATOM 702 C CA . VAL A 1 86 ? 8.467 0.519 -2.278 1.00 98.06 86 VAL A CA 1
ATOM 703 C C . VAL A 1 86 ? 6.976 0.834 -2.274 1.00 98.06 86 VAL A C 1
ATOM 705 O O . VAL A 1 86 ? 6.528 1.508 -1.349 1.00 98.06 86 VAL A O 1
ATOM 708 N N . PHE A 1 87 ? 6.199 0.322 -3.232 1.00 97.31 87 PHE A N 1
ATOM 709 C CA . PHE A 1 87 ? 4.747 0.523 -3.247 1.00 97.31 87 PHE A CA 1
ATOM 710 C C . PHE A 1 87 ? 4.108 0.059 -1.933 1.00 97.31 87 PHE A C 1
ATOM 712 O O . PHE A 1 87 ? 3.351 0.798 -1.303 1.00 97.31 87 PHE A O 1
ATOM 719 N N . VAL A 1 88 ? 4.472 -1.143 -1.482 1.00 97.06 88 VAL A N 1
ATOM 720 C CA . VAL A 1 88 ? 4.028 -1.716 -0.206 1.00 97.06 88 VAL A CA 1
ATOM 721 C C . VAL A 1 88 ? 4.399 -0.819 0.977 1.00 97.06 88 VAL A C 1
ATOM 723 O O . VAL A 1 88 ? 3.565 -0.571 1.846 1.00 97.06 88 VAL A O 1
ATOM 726 N N . TYR A 1 89 ? 5.623 -0.292 1.033 1.00 97.38 89 TYR A N 1
ATOM 727 C CA . TYR A 1 89 ? 6.021 0.601 2.124 1.00 97.38 89 TYR A CA 1
ATOM 728 C C . TYR A 1 89 ? 5.303 1.953 2.079 1.00 97.38 89 TYR A C 1
ATOM 730 O O . TYR A 1 89 ? 4.941 2.486 3.128 1.00 97.38 89 TYR A O 1
ATOM 738 N N . LEU A 1 90 ? 5.050 2.489 0.884 1.00 97.12 90 LEU A N 1
ATOM 739 C CA . LEU A 1 90 ? 4.308 3.735 0.704 1.00 97.12 90 LEU A CA 1
ATOM 740 C C . LEU A 1 90 ? 2.822 3.599 1.068 1.00 97.12 90 LEU A C 1
ATOM 742 O O . LEU A 1 90 ? 2.200 4.604 1.408 1.00 97.12 90 LEU A O 1
ATOM 746 N N . SER A 1 91 ? 2.251 2.390 1.050 1.00 95.38 91 SER A N 1
ATOM 747 C CA . SER A 1 91 ? 0.859 2.159 1.457 1.00 95.38 91 SER A CA 1
ATOM 748 C C . SER A 1 91 ? 0.674 1.989 2.971 1.00 95.38 91 SER A C 1
ATOM 750 O O . SER A 1 91 ? -0.431 2.195 3.478 1.00 95.38 91 SER A O 1
ATOM 752 N N . LEU A 1 92 ? 1.735 1.685 3.731 1.00 95.81 92 LEU A N 1
ATOM 753 C CA . LEU A 1 92 ? 1.652 1.482 5.183 1.00 95.81 92 LEU A CA 1
ATOM 754 C C . LEU A 1 92 ? 1.027 2.678 5.936 1.00 95.81 92 LEU A C 1
ATOM 756 O O . LEU A 1 92 ? 0.145 2.447 6.769 1.00 95.81 92 LEU A O 1
ATOM 760 N N . PRO A 1 93 ? 1.387 3.950 5.660 1.00 95.75 93 PRO A N 1
ATOM 761 C CA . PRO A 1 93 ? 0.731 5.092 6.295 1.00 95.75 93 PRO A CA 1
ATOM 762 C C . PRO A 1 93 ? -0.790 5.105 6.101 1.00 95.75 93 PRO A C 1
ATOM 764 O O . PRO A 1 93 ? -1.511 5.452 7.034 1.00 95.75 93 PRO A O 1
ATOM 767 N N . ALA A 1 94 ? -1.294 4.678 4.937 1.00 93.19 94 ALA A N 1
ATOM 768 C CA . ALA A 1 94 ? -2.731 4.605 4.678 1.00 93.19 94 ALA A CA 1
ATOM 769 C C . ALA A 1 94 ? -3.420 3.562 5.572 1.00 93.19 94 ALA A C 1
ATOM 771 O O . ALA A 1 94 ? -4.500 3.824 6.092 1.00 93.19 94 ALA A O 1
ATOM 772 N N . TYR A 1 95 ? -2.773 2.424 5.840 1.00 93.31 95 TYR A N 1
ATOM 773 C CA . TYR A 1 95 ? -3.282 1.418 6.779 1.00 93.31 95 TYR A CA 1
ATOM 774 C C . TYR A 1 95 ? -3.287 1.896 8.232 1.00 93.31 95 TYR A C 1
ATOM 776 O O . TYR A 1 95 ? -4.238 1.631 8.971 1.00 93.31 95 TYR A O 1
ATOM 784 N N . ILE A 1 96 ? -2.248 2.621 8.652 1.00 95.62 96 ILE A N 1
ATOM 785 C CA . ILE A 1 96 ? -2.209 3.226 9.989 1.00 95.62 96 ILE A CA 1
ATOM 786 C C . ILE A 1 96 ? -3.305 4.287 10.123 1.00 95.62 96 ILE A C 1
ATOM 788 O O . ILE A 1 96 ? -4.015 4.315 11.130 1.00 95.62 96 ILE A O 1
ATOM 792 N N . LEU A 1 97 ? -3.495 5.119 9.095 1.00 95.62 97 LEU A N 1
ATOM 793 C CA . LEU A 1 97 ? -4.582 6.094 9.053 1.00 95.62 97 LEU A CA 1
ATOM 794 C C . LEU A 1 97 ? -5.952 5.416 9.060 1.00 95.62 97 LEU A C 1
ATOM 796 O O . LEU A 1 97 ? -6.816 5.852 9.809 1.00 95.62 97 LEU A O 1
ATOM 800 N N . LEU A 1 98 ? -6.142 4.320 8.320 1.00 93.69 98 LEU A N 1
ATOM 801 C CA . LEU A 1 98 ? -7.380 3.540 8.337 1.00 93.69 98 LEU A CA 1
ATOM 802 C C . LEU A 1 98 ? -7.691 3.022 9.747 1.00 93.69 98 LEU A C 1
ATOM 804 O O . LEU A 1 98 ? -8.807 3.195 10.237 1.00 93.69 98 LEU A O 1
ATOM 808 N N . ALA A 1 99 ? -6.703 2.439 10.430 1.00 94.44 99 ALA A N 1
ATOM 809 C CA . ALA A 1 99 ? -6.848 1.981 11.810 1.00 94.44 99 ALA A CA 1
ATOM 810 C C . ALA A 1 99 ? -7.230 3.133 12.755 1.00 94.44 99 ALA A C 1
ATOM 812 O O . ALA A 1 99 ? -8.173 3.010 13.542 1.00 94.44 99 ALA A O 1
ATOM 813 N N . TRP A 1 100 ? -6.545 4.274 12.640 1.00 95.19 100 TRP A N 1
ATOM 814 C CA . TRP A 1 100 ? -6.849 5.478 13.412 1.00 95.19 100 TRP A CA 1
ATOM 815 C C . TRP A 1 100 ? -8.263 6.010 13.135 1.00 95.19 100 TRP A C 1
ATOM 817 O O . TRP A 1 100 ? -9.008 6.320 14.071 1.00 95.19 100 TRP A O 1
ATOM 827 N N . SER A 1 101 ? -8.664 6.084 11.864 1.00 93.62 101 SER A N 1
ATOM 828 C CA . SER A 1 101 ? -9.990 6.534 11.445 1.00 93.62 101 SER A CA 1
ATOM 829 C C . SER A 1 101 ? -11.076 5.616 11.992 1.00 93.62 101 SER A C 1
ATOM 831 O O . SER A 1 101 ? -12.054 6.108 12.548 1.00 93.62 101 SER A O 1
ATOM 833 N N . MET A 1 102 ? -10.881 4.298 11.931 1.00 91.81 102 MET A N 1
ATOM 834 C CA . MET A 1 102 ? -11.822 3.324 12.484 1.00 91.81 102 MET A CA 1
ATOM 835 C C . MET A 1 102 ? -11.989 3.474 13.996 1.00 91.81 102 MET A C 1
ATOM 837 O O . MET A 1 102 ? -13.119 3.531 14.481 1.00 91.81 102 MET A O 1
ATOM 841 N N . ILE A 1 103 ? -10.885 3.600 14.743 1.00 92.06 103 ILE A N 1
ATOM 842 C CA . ILE A 1 103 ? -10.929 3.884 16.185 1.00 92.06 103 ILE A CA 1
ATOM 843 C C . ILE A 1 103 ? -11.730 5.164 16.444 1.00 92.06 103 ILE A C 1
ATOM 845 O O . ILE A 1 103 ? -12.658 5.162 17.251 1.00 92.06 103 ILE A O 1
ATOM 849 N N . THR A 1 104 ? -11.406 6.237 15.724 1.00 92.06 104 THR A N 1
ATOM 850 C CA . THR A 1 104 ? -12.026 7.555 15.902 1.00 92.06 104 THR A CA 1
ATOM 851 C C . THR A 1 104 ? -13.525 7.527 15.614 1.00 92.06 104 THR A C 1
ATOM 853 O O . THR A 1 104 ? -14.313 8.084 16.377 1.00 92.06 104 THR A O 1
ATOM 856 N N . ILE A 1 105 ? -13.934 6.869 14.528 1.00 90.88 105 ILE A N 1
ATOM 857 C CA . ILE A 1 105 ? -15.340 6.741 14.134 1.00 90.88 105 ILE A CA 1
ATOM 858 C C . ILE A 1 105 ? -16.105 5.915 15.166 1.00 90.88 105 ILE A C 1
ATOM 860 O O . ILE A 1 105 ? -17.178 6.325 15.601 1.00 90.88 105 ILE A O 1
ATOM 864 N N . VAL A 1 106 ? -15.563 4.777 15.601 1.00 90.06 106 VAL A N 1
ATOM 865 C CA . VAL A 1 106 ? -16.213 3.912 16.596 1.00 90.06 106 VAL A CA 1
ATOM 866 C C . VAL A 1 106 ? -16.381 4.625 17.938 1.00 90.06 106 VAL A C 1
ATOM 868 O O . VAL A 1 106 ? -17.453 4.565 18.538 1.00 90.06 106 VAL A O 1
ATOM 871 N N . GLU A 1 107 ? -15.350 5.338 18.397 1.00 88.19 107 GLU A N 1
ATOM 872 C CA . GLU A 1 107 ? -15.404 6.093 19.652 1.00 88.19 107 GLU A CA 1
ATOM 873 C C . GLU A 1 107 ? -16.426 7.241 19.600 1.00 88.19 107 GLU A C 1
ATOM 875 O O . GLU A 1 107 ? -17.057 7.531 20.615 1.00 88.19 107 GLU A O 1
ATOM 880 N N . LYS A 1 108 ? -16.628 7.866 18.432 1.00 90.38 108 LYS A N 1
ATOM 881 C CA . LYS A 1 108 ? -17.585 8.973 18.250 1.00 90.38 108 LYS A CA 1
ATOM 882 C C . LYS A 1 108 ? -19.015 8.528 17.940 1.00 90.38 108 LYS A C 1
ATOM 884 O O . LYS A 1 108 ? -19.951 9.234 18.291 1.00 90.38 108 LYS A O 1
ATOM 889 N N . SER A 1 109 ? -19.192 7.395 17.266 1.00 87.94 109 SER A N 1
ATOM 890 C CA . SER A 1 109 ? -20.503 6.922 16.787 1.00 87.94 109 SER A CA 1
ATOM 891 C C . SER A 1 109 ? -21.329 6.200 17.849 1.00 87.94 109 SER A C 1
ATOM 893 O O . SER A 1 109 ? -22.517 5.977 17.647 1.00 87.94 109 SER A O 1
ATOM 895 N N . GLY A 1 110 ? -20.715 5.783 18.960 1.00 80.12 110 GLY A N 1
ATOM 896 C CA . GLY A 1 110 ? -21.391 4.961 19.965 1.00 80.12 110 GLY A CA 1
ATOM 897 C C . GLY A 1 110 ? -21.647 3.517 19.514 1.00 80.12 110 GLY A C 1
ATOM 898 O O . GLY A 1 110 ? -22.253 2.755 20.262 1.00 80.12 110 GLY A O 1
ATOM 899 N N . ALA A 1 111 ? -21.131 3.100 18.349 1.00 77.81 111 ALA A N 1
ATOM 900 C CA . ALA A 1 111 ? -21.314 1.764 17.764 1.00 77.81 111 ALA A CA 1
ATOM 901 C C . ALA A 1 111 ? -20.687 0.607 18.579 1.00 77.81 111 ALA A C 1
ATOM 903 O O . ALA A 1 111 ? -20.729 -0.556 18.173 1.00 77.81 111 ALA A O 1
ATOM 904 N N . GLY A 1 112 ? -20.083 0.907 19.732 1.00 77.50 112 GLY A N 1
ATOM 905 C CA . GLY A 1 112 ? -19.387 -0.069 20.559 1.00 77.50 112 GLY A CA 1
ATOM 906 C C . GLY A 1 112 ? -18.181 -0.689 19.846 1.00 77.50 112 GLY A C 1
ATOM 907 O O . GLY A 1 112 ? -17.808 -0.333 18.734 1.00 77.50 112 GLY A O 1
ATOM 908 N N . ARG A 1 113 ? -17.524 -1.657 20.488 1.00 81.38 113 ARG A N 1
ATOM 909 C CA . ARG A 1 113 ? -16.255 -2.220 19.983 1.00 81.38 113 ARG A CA 1
ATOM 910 C C . ARG A 1 113 ? -16.401 -3.094 18.730 1.00 81.38 113 ARG A C 1
ATOM 912 O O . ARG A 1 113 ? -15.385 -3.445 18.143 1.00 81.38 113 ARG A O 1
ATOM 919 N N . ILE A 1 114 ? -17.626 -3.427 18.317 1.00 78.00 114 ILE A N 1
ATOM 920 C CA . ILE A 1 114 ? -17.903 -4.283 17.150 1.00 78.00 114 ILE A CA 1
ATOM 921 C C . ILE A 1 114 ? -17.403 -3.631 15.859 1.00 78.00 114 ILE A C 1
ATOM 923 O O . ILE A 1 114 ? -16.847 -4.323 15.013 1.00 78.00 114 ILE A O 1
ATOM 927 N N . GLY A 1 115 ? -17.501 -2.303 15.734 1.00 73.31 115 GLY A N 1
ATOM 928 C CA . GLY A 1 115 ? -17.007 -1.598 14.547 1.00 73.31 115 GLY A CA 1
ATOM 929 C C . GLY A 1 115 ? -15.500 -1.763 14.315 1.00 73.31 115 GLY A C 1
ATOM 930 O O . GLY A 1 115 ? -15.037 -1.638 13.187 1.00 73.31 115 GLY A O 1
ATOM 931 N N . LEU A 1 116 ? -14.729 -2.128 15.347 1.00 81.25 116 LEU A N 1
ATOM 932 C CA . LEU A 1 116 ? -13.298 -2.404 15.212 1.00 81.25 116 LEU A CA 1
ATOM 933 C C . LEU A 1 116 ? -13.013 -3.733 14.502 1.00 81.25 116 LEU A C 1
ATOM 935 O O . LEU A 1 116 ? -11.895 -3.920 14.041 1.00 81.25 116 LEU A O 1
ATOM 939 N N . LEU A 1 117 ? -13.994 -4.635 14.361 1.00 81.25 117 LEU A N 1
ATOM 940 C CA . LEU A 1 117 ? -13.826 -5.885 13.609 1.00 81.25 117 LEU A CA 1
ATOM 941 C C . LEU A 1 117 ? -13.600 -5.647 12.111 1.00 81.25 117 LEU A C 1
ATOM 943 O O . LEU A 1 117 ? -13.016 -6.498 11.448 1.00 81.25 117 LEU A O 1
ATOM 947 N N . ALA A 1 118 ? -13.992 -4.486 11.579 1.00 84.00 118 ALA A N 1
ATOM 948 C CA . ALA A 1 118 ? -13.782 -4.159 10.170 1.00 84.00 118 ALA A CA 1
ATOM 949 C C . ALA A 1 118 ? -12.290 -4.140 9.780 1.00 84.00 118 ALA A C 1
ATOM 951 O O . ALA A 1 118 ? -11.949 -4.514 8.658 1.00 84.00 118 ALA A O 1
ATOM 952 N N . ILE A 1 119 ? -11.393 -3.789 10.715 1.00 87.06 119 ILE A N 1
ATOM 953 C CA . ILE A 1 119 ? -9.937 -3.806 10.479 1.00 87.06 119 ILE A CA 1
ATOM 954 C C . ILE A 1 119 ? -9.374 -5.228 10.347 1.00 87.06 119 ILE A C 1
ATOM 956 O O . ILE A 1 119 ? -8.298 -5.414 9.796 1.00 87.06 119 ILE A O 1
ATOM 960 N N . ALA A 1 120 ? -10.107 -6.225 10.848 1.00 85.50 120 ALA A N 1
ATOM 961 C CA . ALA A 1 120 ? -9.775 -7.641 10.750 1.00 85.50 120 ALA A CA 1
ATOM 962 C C . ALA A 1 120 ? -10.486 -8.316 9.565 1.00 85.50 120 ALA A C 1
ATOM 964 O O . ALA A 1 120 ? -10.538 -9.544 9.494 1.00 85.50 120 ALA A O 1
ATOM 965 N N . SER A 1 121 ? -11.099 -7.536 8.667 1.00 90.88 121 SER A N 1
ATOM 966 C CA . SER A 1 121 ? -11.837 -8.103 7.544 1.00 90.88 121 SER A CA 1
ATOM 967 C C . SER A 1 121 ? -10.888 -8.823 6.574 1.00 90.88 121 SER A C 1
ATOM 969 O O . SER A 1 121 ? -9.831 -8.283 6.233 1.00 90.88 121 SER A O 1
ATOM 971 N N . PRO A 1 122 ? -11.269 -10.010 6.063 1.00 90.50 122 PRO A N 1
ATOM 972 C CA . PRO A 1 122 ? -10.488 -10.711 5.045 1.00 90.50 122 PRO A CA 1
ATOM 973 C C . PRO A 1 122 ? -10.220 -9.851 3.805 1.00 90.50 122 PRO A C 1
ATOM 975 O O . PRO A 1 122 ? -9.172 -9.980 3.181 1.00 90.50 122 PRO A O 1
ATOM 978 N N . SER A 1 123 ? -11.125 -8.924 3.481 1.00 91.44 123 SER A N 1
ATOM 979 C CA . SER A 1 123 ? -10.959 -7.995 2.364 1.00 91.44 123 SER A CA 1
ATOM 980 C C . SER A 1 123 ? -9.705 -7.128 2.488 1.00 91.44 123 SER A C 1
ATOM 982 O O . SER A 1 123 ? -9.055 -6.888 1.481 1.00 91.44 123 SER A O 1
ATOM 984 N N . LEU A 1 124 ? -9.305 -6.707 3.694 1.00 92.06 124 LEU A N 1
ATOM 985 C CA . LEU A 1 124 ? -8.067 -5.933 3.887 1.00 92.06 124 LEU A CA 1
ATOM 986 C C . LEU A 1 124 ? -6.796 -6.776 3.731 1.00 92.06 124 LEU A C 1
ATOM 988 O O . LEU A 1 124 ? -5.719 -6.226 3.497 1.00 92.06 124 LEU A O 1
ATOM 992 N N . VAL A 1 125 ? -6.918 -8.098 3.867 1.00 92.50 125 VAL A N 1
ATOM 993 C CA . VAL A 1 125 ? -5.833 -9.051 3.616 1.00 92.50 125 VAL A CA 1
ATOM 994 C C . VAL A 1 125 ? -5.738 -9.370 2.123 1.00 92.50 125 VAL A C 1
ATOM 996 O O . VAL A 1 125 ? -4.644 -9.405 1.575 1.00 92.50 125 VAL A O 1
ATOM 999 N N . VAL A 1 126 ? -6.868 -9.582 1.447 1.00 92.25 126 VAL A N 1
ATOM 1000 C CA . VAL A 1 126 ? -6.891 -10.007 0.035 1.00 92.25 126 VAL A CA 1
ATOM 1001 C C . VAL A 1 126 ? -6.787 -8.837 -0.944 1.00 92.25 126 VAL A C 1
ATOM 1003 O O . VAL A 1 126 ? -6.226 -9.010 -2.012 1.00 92.2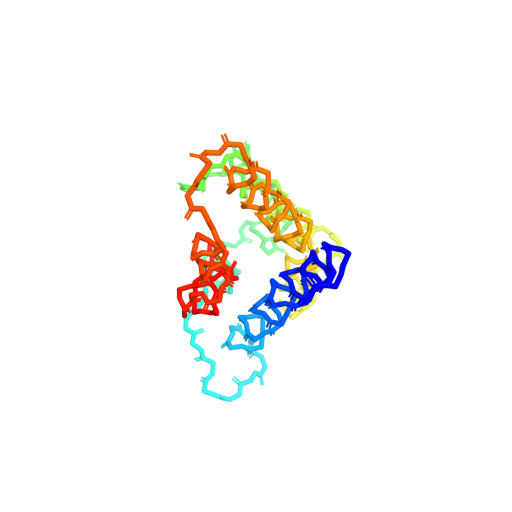5 126 VAL A O 1
ATOM 1006 N N . TYR A 1 127 ? -7.315 -7.661 -0.603 1.00 89.31 127 TYR A N 1
ATOM 1007 C CA . TYR A 1 127 ? -7.409 -6.507 -1.513 1.00 89.31 127 TYR A CA 1
ATOM 1008 C C . TYR A 1 127 ? -6.747 -5.248 -0.960 1.00 89.31 127 TYR A C 1
ATOM 1010 O O . TYR A 1 127 ? -7.018 -4.142 -1.414 1.00 89.31 127 TYR A O 1
ATOM 1018 N N . GLY A 1 128 ? -5.938 -5.373 0.083 1.00 87.25 128 GLY A N 1
ATOM 1019 C CA . GLY A 1 128 ? -5.401 -4.191 0.731 1.00 87.25 128 GLY A CA 1
ATOM 1020 C C . GLY A 1 128 ? -4.085 -3.681 0.113 1.00 87.25 128 GLY A C 1
ATOM 1021 O O . GLY A 1 128 ? -3.861 -2.474 0.059 1.00 87.25 128 GLY A O 1
ATOM 1022 N N . ILE A 1 129 ? -3.253 -4.577 -0.430 1.00 85.56 129 ILE A N 1
ATOM 1023 C CA . ILE A 1 129 ? -2.172 -4.281 -1.387 1.00 85.56 129 ILE A CA 1
ATOM 1024 C C . ILE A 1 129 ? -2.658 -4.665 -2.788 1.00 85.56 129 ILE A C 1
ATOM 1026 O O . ILE A 1 129 ? -2.153 -5.559 -3.465 1.00 85.56 129 ILE A O 1
ATOM 1030 N N . TYR A 1 130 ? -3.704 -3.967 -3.194 1.00 75.56 130 TYR A N 1
ATOM 1031 C CA . TYR A 1 130 ? -4.358 -4.051 -4.488 1.00 75.56 130 TYR A CA 1
ATOM 1032 C C . TYR A 1 130 ? -4.685 -2.605 -4.873 1.00 75.56 130 TYR A C 1
ATOM 1034 O O . TYR A 1 130 ? -4.973 -1.800 -3.985 1.00 75.56 130 TYR A O 1
ATOM 1042 N N . ASN A 1 131 ? -4.549 -2.238 -6.143 1.00 61.12 131 ASN A N 1
ATOM 1043 C CA . ASN A 1 131 ? -4.805 -0.868 -6.596 1.00 61.12 131 ASN A CA 1
ATOM 1044 C C . ASN A 1 131 ? -6.026 -0.882 -7.495 1.00 61.12 131 ASN A C 1
ATOM 1046 O O . ASN A 1 131 ? -6.023 -1.754 -8.380 1.00 61.12 131 ASN A O 1
#

Mean predicted aligned error: 3.97 Å

Nearest PDB structures (foldseek):
  6wlw-assembly1_2  TM=2.314E-01  e=3.271E+00  Homo sapiens
  9brz-assembly1_g  TM=2.693E-01  e=6.508E+00  Mus musculus
  7u4t-assembly1_1  TM=2.298E-01  e=5.090E+00  Homo sapiens
  7khr-assembly1_n  TM=2.332E-01  e=7.921E+00  Bos taurus

Secondary structure (DSSP, 8-state):
--HHHHHHHHHHHHHHHHHHHHHHT-TTSTTPPP-HHHHHHHH-HHHHTT--BTTTB--SS-HHHHHHHHHHHHHHTT-HHHHHHHHHHHHHHHHHHHHHHHHHHHHHH---GGGGGGGG-HHHHHSTT--

pLDDT: mean 91.9, std 6.46, range [61.12, 98.38]

Solvent-accessible surface area (backbone atoms only — not comparable to full-atom values): 7231 Å² total; per-residue (Å²): 130,60,70,69,58,50,52,53,48,47,48,48,41,28,53,50,25,48,52,51,8,48,52,44,40,28,93,85,44,88,89,43,50,93,28,49,67,64,46,45,58,71,72,36,63,51,49,64,73,62,44,46,47,68,77,76,44,94,46,100,61,60,71,67,57,26,50,48,54,34,48,10,28,68,77,26,42,88,42,71,67,40,18,50,50,37,39,53,60,69,45,47,62,56,43,54,47,50,38,51,49,46,52,52,50,29,71,71,67,69,63,48,76,65,60,59,50,64,58,69,33,66,61,44,30,76,52,54,61,46,110